Protein AF-A0A531LM79-F1 (afdb_monomer_lite)

Foldseek 3Di:
DPDDPDQQPDDQDPQQDADQEQDPVCPVPDPVVSLQVRLVVSVVVCVVVVRRVPFACDDPRAGSSSNNSVNHVD

Radius of gyration: 12.04 Å; chains: 1; bounding box: 37×17×31 Å

Sequence (74 aa):
YTSEPEKPSVAAPKGVKFPTAISKKFASETPAKGRMHTCLELYYANKDANTLNGLKWIQKGGGFYSLCNAKLKS

Structure (mmCIF, N/CA/C/O backbone):
data_AF-A0A531LM79-F1
#
_entry.id   AF-A0A531LM79-F1
#
loop_
_atom_site.group_PDB
_atom_site.id
_atom_site.type_symbol
_atom_site.label_atom_id
_atom_site.label_alt_id
_atom_site.label_comp_id
_atom_site.label_asym_id
_atom_site.label_entity_id
_atom_site.label_seq_id
_atom_site.pdbx_PDB_ins_code
_atom_site.Cartn_x
_atom_site.Cartn_y
_atom_site.Cartn_z
_atom_site.occupancy
_atom_site.B_iso_or_equiv
_atom_site.auth_seq_id
_atom_site.auth_comp_id
_atom_site.auth_asym_id
_atom_site.auth_atom_id
_atom_site.pdbx_PDB_model_num
ATOM 1 N N . TYR A 1 1 ? 23.769 0.097 -1.053 1.00 42.53 1 TYR A N 1
ATOM 2 C CA . TYR A 1 1 ? 22.459 -0.203 -0.446 1.00 42.53 1 TYR A CA 1
ATOM 3 C C . TYR A 1 1 ? 21.868 -1.400 -1.170 1.00 42.53 1 TYR A C 1
ATOM 5 O O . TYR A 1 1 ? 21.157 -1.226 -2.147 1.00 42.53 1 TYR A O 1
ATOM 13 N N . THR A 1 2 ? 22.240 -2.610 -0.753 1.00 49.12 2 THR A N 1
ATOM 14 C CA . THR A 1 2 ? 21.894 -3.861 -1.462 1.00 49.12 2 THR A CA 1
ATOM 15 C C . THR A 1 2 ? 21.057 -4.786 -0.579 1.00 49.12 2 THR A C 1
ATOM 17 O O . THR A 1 2 ? 21.017 -5.991 -0.790 1.00 49.12 2 THR A O 1
ATOM 20 N N . SER A 1 3 ? 20.404 -4.224 0.436 1.00 59.38 3 SER A N 1
ATOM 21 C CA . SER A 1 3 ? 19.595 -4.992 1.372 1.00 59.38 3 SER A CA 1
ATOM 22 C C . SER A 1 3 ? 18.129 -4.738 1.068 1.00 59.38 3 SER A C 1
ATOM 24 O O . SER A 1 3 ? 17.625 -3.625 1.226 1.00 59.38 3 SER A O 1
ATOM 26 N N . GLU A 1 4 ? 17.473 -5.789 0.589 1.00 62.75 4 GLU A N 1
ATOM 27 C CA . GLU A 1 4 ? 16.024 -5.938 0.598 1.00 62.75 4 GLU A CA 1
ATOM 28 C C . GLU A 1 4 ? 15.478 -5.479 1.967 1.00 62.75 4 GLU A C 1
ATOM 30 O O . GLU A 1 4 ? 16.029 -5.896 2.990 1.00 62.75 4 GLU A O 1
ATOM 35 N N . PRO A 1 5 ? 14.443 -4.618 2.035 1.00 65.25 5 PRO A N 1
ATOM 36 C CA . PRO A 1 5 ? 13.847 -4.265 3.319 1.00 65.25 5 PRO A CA 1
ATOM 37 C C . PRO A 1 5 ? 13.378 -5.535 4.033 1.00 65.25 5 PRO A C 1
ATOM 39 O O . PRO A 1 5 ? 12.799 -6.422 3.399 1.00 65.25 5 PRO A O 1
ATOM 42 N N . GLU A 1 6 ? 13.643 -5.612 5.340 1.00 70.94 6 GLU A N 1
ATOM 43 C CA . GLU A 1 6 ? 13.276 -6.767 6.159 1.00 70.94 6 GLU A CA 1
ATOM 44 C C . GLU A 1 6 ? 11.801 -7.129 5.971 1.00 70.94 6 GLU A C 1
ATOM 46 O O . GLU A 1 6 ? 10.923 -6.264 5.854 1.00 70.94 6 GLU A O 1
ATOM 51 N N . LYS A 1 7 ? 11.526 -8.439 5.939 1.00 78.12 7 LYS A N 1
ATOM 52 C CA . LY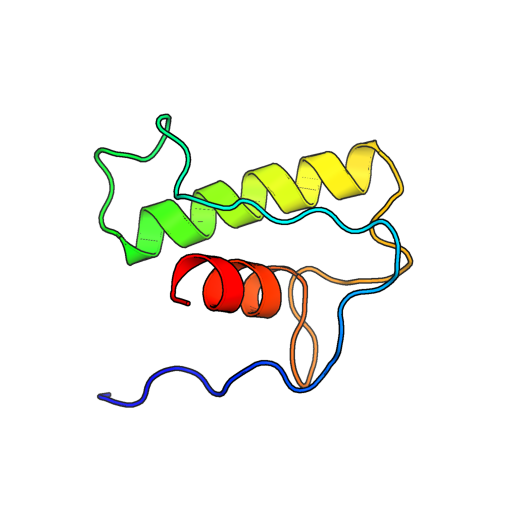S A 1 7 ? 10.157 -8.941 5.841 1.00 78.12 7 LYS A CA 1
ATOM 53 C C . LYS A 1 7 ? 9.331 -8.404 7.021 1.00 78.12 7 LYS A C 1
ATOM 55 O O . LYS A 1 7 ? 9.823 -8.406 8.149 1.00 78.12 7 LYS A O 1
ATOM 60 N N . PRO A 1 8 ? 8.072 -7.988 6.792 1.00 83.25 8 PRO A N 1
ATOM 61 C CA . PRO A 1 8 ? 7.186 -7.580 7.876 1.00 83.25 8 PRO A CA 1
ATOM 62 C C . PRO A 1 8 ? 7.043 -8.712 8.896 1.00 83.25 8 PRO A C 1
ATOM 64 O O . PRO A 1 8 ? 6.780 -9.852 8.513 1.00 83.25 8 PRO A O 1
ATOM 67 N N . SER A 1 9 ? 7.183 -8.393 10.181 1.00 83.94 9 SER A N 1
ATOM 68 C CA . SER A 1 9 ? 7.014 -9.351 11.281 1.00 83.94 9 SER A CA 1
ATOM 69 C C . SER A 1 9 ? 5.604 -9.324 11.877 1.00 83.94 9 SER A C 1
ATOM 71 O O . SER A 1 9 ? 5.188 -10.272 12.538 1.00 83.94 9 SER A O 1
ATOM 73 N N . VAL A 1 10 ? 4.842 -8.255 11.623 1.00 85.12 10 VAL A N 1
ATOM 74 C CA 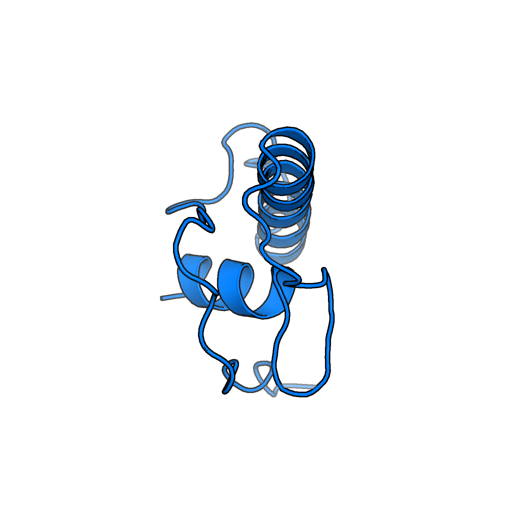. VAL A 1 10 ? 3.454 -8.098 12.079 1.00 85.12 10 VAL A CA 1
ATOM 75 C C . VAL A 1 10 ? 2.483 -8.641 11.035 1.00 85.12 10 VAL A C 1
ATOM 77 O O . VAL A 1 10 ? 2.526 -8.222 9.882 1.00 85.12 10 VAL A O 1
ATOM 80 N N . ALA A 1 11 ? 1.560 -9.514 11.440 1.00 87.25 11 ALA A N 1
ATOM 81 C CA . ALA A 1 11 ? 0.488 -9.992 10.570 1.00 87.25 11 ALA A CA 1
ATOM 82 C C . ALA A 1 11 ? -0.563 -8.900 10.295 1.00 87.25 11 ALA A C 1
ATOM 84 O O . ALA A 1 11 ? -0.860 -8.064 11.150 1.00 87.25 11 ALA A O 1
ATOM 85 N N . ALA A 1 12 ? -1.164 -8.931 9.105 1.00 91.00 12 ALA A N 1
ATOM 86 C CA . ALA A 1 12 ? -2.294 -8.063 8.796 1.00 91.00 12 ALA A CA 1
ATOM 87 C C . ALA A 1 12 ? -3.519 -8.439 9.653 1.00 91.00 12 ALA A C 1
ATOM 89 O O . ALA A 1 12 ? -3.803 -9.633 9.804 1.00 91.00 12 ALA A O 1
ATOM 90 N N . PRO A 1 13 ? -4.287 -7.461 10.165 1.00 92.81 13 PRO A N 1
ATOM 91 C CA . PRO A 1 13 ? -5.591 -7.731 10.753 1.00 92.81 13 PRO A CA 1
ATOM 92 C C . PRO A 1 13 ? -6.519 -8.465 9.779 1.00 92.81 13 PRO A C 1
ATOM 94 O O . PRO A 1 13 ? -6.418 -8.321 8.556 1.00 92.81 13 PRO A O 1
ATOM 97 N N . LYS A 1 14 ? -7.472 -9.229 10.322 1.00 92.06 14 LYS A N 1
ATOM 98 C CA . LYS A 1 14 ? -8.501 -9.893 9.511 1.00 92.06 14 LYS A CA 1
ATOM 99 C C . LYS A 1 14 ? -9.285 -8.855 8.700 1.00 92.06 14 LYS A C 1
ATOM 101 O O . LYS A 1 14 ? -9.564 -7.767 9.190 1.00 92.06 14 LYS A O 1
ATOM 106 N N . GLY A 1 15 ? -9.646 -9.199 7.465 1.00 90.62 15 GLY A N 1
ATOM 107 C CA . GLY A 1 15 ? -10.440 -8.338 6.579 1.00 90.62 15 GLY A CA 1
ATOM 108 C C . GLY A 1 15 ? -9.638 -7.343 5.734 1.00 90.62 15 GLY A C 1
ATOM 109 O O . GLY A 1 15 ? -10.190 -6.809 4.773 1.00 90.62 15 GLY A O 1
ATOM 110 N N . VAL A 1 16 ? -8.343 -7.144 6.012 1.00 95.81 16 VAL A N 1
ATOM 111 C CA . VAL A 1 16 ? -7.469 -6.328 5.158 1.00 95.81 16 VAL A CA 1
ATOM 112 C C . VAL A 1 16 ? -7.186 -7.063 3.848 1.00 95.81 16 VAL A C 1
ATOM 114 O O . VAL A 1 16 ? -6.737 -8.211 3.848 1.00 95.81 16 VAL A O 1
ATOM 117 N N . LYS A 1 17 ? -7.424 -6.391 2.719 1.00 95.62 17 LYS A N 1
ATOM 118 C CA . LYS A 1 17 ? -7.185 -6.936 1.376 1.00 95.62 17 LYS A CA 1
ATOM 119 C C . LYS A 1 17 ? -5.890 -6.391 0.785 1.00 95.62 17 LYS A C 1
ATOM 121 O O . LYS A 1 17 ? -5.651 -5.184 0.816 1.00 95.62 17 LYS A O 1
ATOM 126 N N . PHE A 1 18 ? -5.111 -7.283 0.180 1.00 95.81 18 PHE A N 1
ATOM 127 C CA . PHE A 1 18 ? -3.885 -6.961 -0.550 1.00 95.81 18 PHE A CA 1
ATOM 128 C C . PHE A 1 18 ? -4.015 -7.341 -2.028 1.00 95.81 18 PHE A C 1
ATOM 130 O O . PHE A 1 18 ? -4.733 -8.293 -2.347 1.00 95.81 18 PHE A O 1
ATOM 137 N N . PRO A 1 19 ? -3.319 -6.629 -2.928 1.00 96.12 19 PRO A N 1
ATOM 138 C CA . PRO A 1 19 ? -3.266 -6.994 -4.336 1.00 96.12 19 PRO A CA 1
ATOM 139 C C . PRO A 1 19 ? -2.428 -8.265 -4.542 1.00 96.12 19 PRO A C 1
ATOM 141 O O . PRO A 1 19 ? -1.549 -8.589 -3.742 1.00 96.12 19 PRO A O 1
ATOM 144 N N . THR A 1 20 ? -2.679 -8.966 -5.645 1.00 95.50 20 THR A N 1
ATOM 145 C CA . THR A 1 20 ? -1.874 -10.119 -6.092 1.00 95.50 20 THR A CA 1
ATOM 146 C C . THR A 1 20 ? -0.877 -9.759 -7.194 1.00 95.50 20 THR A C 1
ATOM 148 O O . THR A 1 20 ? 0.049 -10.519 -7.440 1.00 95.50 20 THR A O 1
ATOM 151 N N . ALA A 1 21 ? -1.043 -8.603 -7.840 1.00 96.50 21 ALA A N 1
ATOM 152 C CA . ALA A 1 21 ? -0.148 -8.075 -8.863 1.00 96.50 21 ALA A CA 1
ATOM 153 C C . ALA A 1 21 ? -0.143 -6.539 -8.832 1.00 96.50 21 ALA A C 1
ATOM 155 O O . ALA A 1 21 ? -1.052 -5.914 -8.279 1.00 96.50 21 ALA A O 1
ATOM 156 N N . ILE A 1 22 ? 0.877 -5.929 -9.443 1.00 97.38 22 ILE A N 1
ATOM 157 C CA . ILE A 1 22 ? 0.899 -4.482 -9.698 1.00 97.38 22 ILE A CA 1
ATOM 158 C C . ILE A 1 22 ? -0.318 -4.123 -10.565 1.00 97.38 22 ILE A C 1
ATOM 160 O O . ILE A 1 22 ? -0.611 -4.808 -11.548 1.00 97.38 22 ILE A O 1
ATOM 164 N N . SER A 1 23 ? -1.035 -3.059 -10.199 1.00 97.31 23 SER A N 1
ATOM 165 C CA . SER A 1 23 ? -2.192 -2.580 -10.958 1.00 97.31 23 SER A CA 1
ATOM 166 C C . SER A 1 23 ? -1.787 -2.236 -12.389 1.00 97.31 23 SER A C 1
ATOM 168 O O . SER A 1 23 ? -0.779 -1.563 -12.615 1.00 97.31 23 SER A O 1
ATOM 170 N N . LYS A 1 24 ? -2.619 -2.621 -13.365 1.00 97.19 24 LYS A N 1
ATOM 171 C CA . LYS A 1 24 ? -2.408 -2.275 -14.782 1.00 97.19 24 LYS A CA 1
ATOM 172 C C . LYS A 1 24 ? -2.290 -0.760 -15.000 1.00 97.19 24 LYS A C 1
ATOM 174 O O . LYS A 1 24 ? -1.601 -0.338 -15.921 1.00 97.19 24 LYS A O 1
ATOM 179 N N . LYS A 1 25 ? -2.895 0.047 -14.118 1.00 97.50 25 LYS A N 1
ATOM 180 C CA . LYS A 1 25 ? -2.793 1.516 -14.104 1.00 97.50 25 LYS A CA 1
ATOM 181 C C . LYS A 1 25 ? -1.352 2.022 -13.961 1.00 97.50 25 LYS A C 1
ATOM 183 O O . LYS A 1 25 ? -1.038 3.088 -14.474 1.00 97.50 25 LYS A O 1
ATOM 188 N N . PHE A 1 26 ? -0.485 1.257 -13.296 1.00 97.50 26 PHE A N 1
ATOM 189 C CA . PHE A 1 26 ? 0.917 1.607 -13.045 1.00 97.50 26 PHE A CA 1
ATOM 190 C C . PHE A 1 26 ? 1.898 0.690 -13.788 1.00 97.50 26 PHE A C 1
ATOM 192 O O . PHE A 1 26 ? 3.076 0.639 -13.445 1.00 97.50 26 PHE A O 1
ATOM 199 N N . ALA A 1 27 ? 1.433 -0.052 -14.800 1.00 93.25 27 ALA A N 1
ATOM 200 C CA . ALA A 1 27 ? 2.259 -1.024 -15.521 1.00 93.25 27 ALA A CA 1
ATOM 201 C C . ALA A 1 27 ? 3.425 -0.389 -16.300 1.00 93.25 27 ALA A C 1
ATOM 203 O O . ALA A 1 27 ? 4.401 -1.072 -16.593 1.00 93.25 27 ALA A O 1
ATOM 204 N N . SER A 1 28 ? 3.333 0.904 -16.627 1.00 96.31 28 SER A N 1
ATOM 205 C CA . SER A 1 28 ? 4.400 1.672 -17.280 1.00 96.31 28 SER A CA 1
ATOM 206 C C . SER A 1 28 ? 5.425 2.255 -16.303 1.00 96.31 28 SER A C 1
ATOM 208 O O . SER A 1 28 ? 6.430 2.822 -16.731 1.00 96.31 28 SER A O 1
ATOM 210 N N . GLU A 1 29 ? 5.187 2.151 -14.995 1.00 97.12 29 GLU A N 1
ATOM 211 C CA . GLU A 1 29 ? 6.120 2.631 -13.986 1.00 97.12 29 GLU A CA 1
ATOM 212 C C . GLU A 1 29 ? 7.202 1.591 -13.689 1.00 97.12 29 GLU A C 1
ATOM 214 O O . GLU A 1 29 ? 7.053 0.394 -13.938 1.00 97.12 29 GLU A O 1
ATOM 219 N N . THR A 1 30 ? 8.304 2.036 -13.082 1.00 97.38 30 THR A N 1
ATOM 220 C CA . THR A 1 30 ? 9.297 1.092 -12.564 1.00 97.38 30 THR A CA 1
ATOM 221 C C . THR A 1 30 ? 8.645 0.161 -11.534 1.00 97.38 30 THR A C 1
ATOM 223 O O . THR A 1 30 ? 7.762 0.602 -10.790 1.00 97.38 30 THR A O 1
ATOM 226 N N . PRO A 1 31 ? 9.094 -1.103 -11.395 1.00 94.62 31 PRO A N 1
ATOM 227 C CA . PRO A 1 31 ? 8.461 -2.050 -10.476 1.00 94.62 31 PRO A CA 1
ATOM 228 C C . PRO A 1 31 ? 8.345 -1.534 -9.036 1.00 94.62 31 PRO A C 1
ATOM 230 O O . PRO A 1 31 ? 7.361 -1.802 -8.353 1.00 94.62 31 PRO A O 1
ATOM 233 N N . ALA A 1 32 ? 9.333 -0.768 -8.565 1.00 93.75 32 ALA A N 1
ATOM 234 C CA . ALA A 1 32 ? 9.297 -0.160 -7.237 1.00 93.75 32 ALA A CA 1
ATOM 235 C C . ALA A 1 32 ? 8.166 0.871 -7.095 1.00 93.75 32 ALA A C 1
ATOM 237 O O . ALA A 1 32 ? 7.415 0.825 -6.119 1.00 93.75 32 ALA A O 1
ATOM 238 N N . LYS A 1 33 ? 8.017 1.764 -8.079 1.00 97.12 33 LYS A N 1
ATOM 239 C CA . LYS A 1 33 ? 6.989 2.808 -8.077 1.00 97.12 33 LYS A CA 1
ATOM 240 C C . LYS A 1 33 ? 5.591 2.218 -8.286 1.00 97.12 33 LYS A C 1
ATOM 242 O O . LYS A 1 33 ? 4.690 2.508 -7.502 1.00 97.12 33 LYS A O 1
ATOM 247 N N . GLY A 1 34 ? 5.461 1.269 -9.216 1.00 98.12 34 GLY A N 1
ATOM 248 C CA . GLY A 1 34 ? 4.207 0.562 -9.466 1.00 98.12 34 GLY A CA 1
ATOM 249 C C . GLY A 1 34 ? 3.690 -0.194 -8.239 1.00 98.12 34 GLY A C 1
ATOM 250 O O . GLY A 1 34 ? 2.496 -0.130 -7.937 1.00 98.12 34 GLY A O 1
ATOM 251 N N . ARG A 1 35 ? 4.570 -0.850 -7.461 1.00 97.62 35 ARG A N 1
ATOM 252 C CA . ARG A 1 35 ? 4.179 -1.455 -6.172 1.00 97.62 35 ARG A CA 1
ATOM 253 C C . ARG A 1 35 ? 3.707 -0.403 -5.170 1.00 97.62 35 ARG A C 1
ATOM 255 O O . ARG A 1 35 ? 2.664 -0.597 -4.555 1.00 97.62 35 ARG A O 1
ATOM 262 N N . MET A 1 36 ? 4.434 0.707 -5.021 1.00 97.25 36 MET A N 1
ATOM 263 C CA . MET A 1 36 ? 4.074 1.777 -4.084 1.00 97.25 36 MET A CA 1
ATOM 264 C C . MET A 1 36 ? 2.694 2.365 -4.380 1.00 97.25 36 MET A C 1
ATOM 266 O O . MET A 1 36 ? 1.852 2.401 -3.482 1.00 97.25 36 MET A O 1
ATOM 270 N N . HIS A 1 37 ? 2.425 2.727 -5.632 1.00 98.44 37 HIS A N 1
ATOM 271 C CA . HIS A 1 37 ? 1.126 3.265 -6.021 1.00 98.44 37 HIS A CA 1
ATOM 272 C C . HIS A 1 37 ? -0.003 2.229 -5.945 1.00 98.44 37 HIS A C 1
ATOM 274 O O . HIS A 1 37 ? -1.074 2.545 -5.433 1.00 98.44 37 HIS A O 1
ATOM 280 N N . THR A 1 38 ? 0.241 0.974 -6.345 1.00 98.38 38 THR A N 1
ATOM 281 C CA . THR A 1 38 ? -0.753 -0.108 -6.188 1.00 98.38 38 THR A CA 1
ATOM 282 C C . THR A 1 38 ? -1.127 -0.304 -4.716 1.00 98.38 38 THR A C 1
ATOM 284 O O . THR A 1 38 ? -2.305 -0.405 -4.371 1.00 98.38 38 THR A O 1
ATOM 287 N N . CYS A 1 39 ? -0.132 -0.338 -3.826 1.00 98.31 39 CYS A N 1
ATOM 288 C CA . CYS A 1 39 ? -0.370 -0.470 -2.394 1.00 98.31 39 CYS A CA 1
ATOM 289 C C . CYS A 1 39 ? -1.080 0.757 -1.814 1.00 98.31 39 CYS A C 1
ATOM 291 O O . CYS A 1 39 ? -1.932 0.602 -0.944 1.00 98.31 39 CYS A O 1
ATOM 293 N N . LEU A 1 40 ? -0.761 1.961 -2.291 1.00 98.44 40 LEU A N 1
ATOM 294 C CA . LEU A 1 40 ? -1.408 3.190 -1.840 1.00 98.44 40 LEU A CA 1
ATOM 295 C C . LEU A 1 40 ? -2.896 3.218 -2.213 1.00 98.44 40 LEU A C 1
ATOM 297 O O . LEU A 1 40 ? -3.728 3.508 -1.355 1.00 98.44 40 LEU A O 1
ATOM 301 N N . GLU A 1 41 ? -3.241 2.852 -3.452 1.00 98.25 41 GLU A N 1
ATOM 302 C CA . GLU A 1 41 ? -4.643 2.743 -3.878 1.00 98.25 41 GLU A CA 1
ATOM 303 C C . GLU A 1 41 ? -5.413 1.741 -3.012 1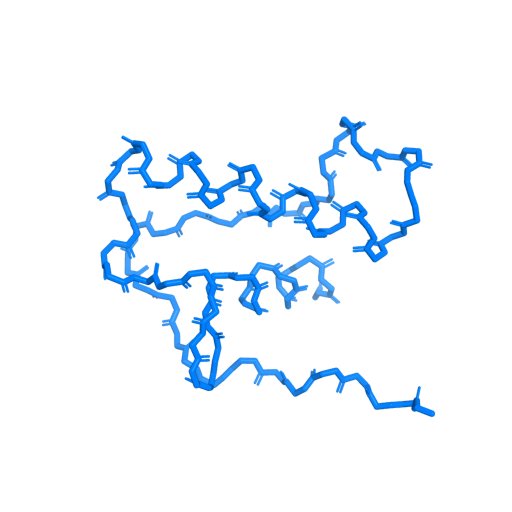.00 98.25 41 GLU A C 1
ATOM 305 O O . GLU A 1 41 ? -6.503 2.043 -2.526 1.00 98.25 41 GLU A O 1
ATOM 310 N N . LEU A 1 42 ? -4.829 0.569 -2.746 1.00 98.00 42 LEU A N 1
ATOM 311 C CA . LEU A 1 42 ? -5.479 -0.435 -1.904 1.00 98.00 42 LEU A CA 1
ATOM 312 C C . LEU A 1 42 ? -5.577 -0.002 -0.440 1.00 98.00 42 LEU A C 1
ATOM 314 O O . LEU A 1 42 ? -6.542 -0.372 0.228 1.00 98.00 42 LEU A O 1
ATOM 318 N N . TYR A 1 43 ? -4.627 0.775 0.077 1.00 98.38 43 TYR A N 1
ATOM 319 C CA . TYR A 1 43 ? -4.722 1.313 1.432 1.00 98.38 43 TYR A CA 1
ATOM 320 C C . TYR A 1 43 ? -5.931 2.236 1.576 1.00 98.38 43 TYR A C 1
ATOM 322 O O . TYR A 1 43 ? -6.703 2.075 2.520 1.00 98.38 43 TYR A O 1
ATOM 330 N N . TYR A 1 44 ? -6.133 3.150 0.622 1.00 98.31 44 TYR A N 1
ATOM 331 C CA . TYR A 1 44 ? -7.314 4.012 0.613 1.00 98.31 44 TYR A CA 1
ATOM 332 C C . TYR A 1 44 ? -8.600 3.212 0.417 1.00 98.31 44 TYR A C 1
ATOM 334 O O . TYR A 1 44 ? -9.528 3.397 1.192 1.00 98.31 44 TYR A O 1
ATOM 342 N N . ALA A 1 45 ? -8.625 2.226 -0.483 1.00 98.25 45 ALA A N 1
ATOM 343 C CA . ALA A 1 45 ? -9.796 1.362 -0.643 1.00 98.25 45 ALA A CA 1
ATOM 344 C C . ALA A 1 45 ? -10.163 0.606 0.653 1.00 98.25 45 ALA A C 1
ATOM 346 O O . ALA A 1 45 ? -11.336 0.501 1.002 1.00 98.25 45 ALA A O 1
ATOM 347 N N . ASN A 1 46 ? -9.173 0.100 1.402 1.00 98.19 46 ASN A N 1
ATOM 348 C CA . ASN A 1 46 ? -9.415 -0.519 2.712 1.00 98.19 46 ASN A CA 1
ATOM 349 C C . ASN A 1 46 ? -9.829 0.515 3.773 1.00 98.19 46 ASN A C 1
ATOM 351 O O . ASN A 1 46 ? -10.601 0.194 4.676 1.00 98.19 46 ASN A O 1
ATOM 355 N N . LYS A 1 47 ? -9.309 1.745 3.696 1.00 96.94 47 LYS A N 1
ATOM 356 C CA . LYS A 1 47 ? -9.695 2.839 4.592 1.00 96.94 47 LYS A CA 1
ATOM 357 C C . LYS A 1 47 ? -11.158 3.222 4.380 1.00 96.94 47 LYS A C 1
ATOM 359 O O . LYS A 1 47 ? -11.898 3.292 5.356 1.00 96.94 47 LYS A O 1
ATOM 364 N N . ASP A 1 48 ? -11.567 3.400 3.131 1.00 98.12 48 ASP A N 1
ATOM 365 C CA . ASP A 1 48 ? -12.931 3.767 2.745 1.00 98.12 48 ASP A CA 1
ATOM 366 C C . ASP A 1 48 ? -13.923 2.645 3.076 1.00 98.12 48 ASP A C 1
ATOM 368 O O . ASP A 1 48 ? -15.031 2.900 3.537 1.00 98.12 48 ASP A O 1
ATOM 372 N N . ALA A 1 49 ? -13.495 1.386 2.935 1.00 97.69 49 ALA A N 1
ATOM 373 C CA . ALA A 1 49 ? -14.263 0.218 3.363 1.00 97.69 49 ALA A CA 1
ATOM 374 C C . ALA A 1 49 ? -14.232 -0.030 4.887 1.00 97.69 49 AL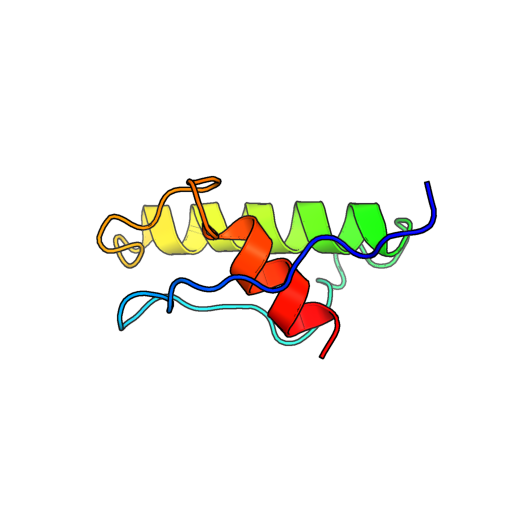A A C 1
ATOM 376 O O . ALA A 1 49 ? -14.836 -0.993 5.358 1.00 97.69 49 ALA A O 1
ATOM 377 N N . ASN A 1 50 ? -13.510 0.792 5.657 1.00 96.50 50 ASN A N 1
ATOM 378 C CA . ASN A 1 50 ? -13.277 0.626 7.093 1.00 96.50 50 ASN A CA 1
ATOM 379 C C . ASN A 1 50 ? -12.745 -0.773 7.490 1.00 96.50 50 ASN A C 1
ATOM 381 O O . ASN A 1 50 ? -13.041 -1.291 8.565 1.00 96.50 50 ASN A O 1
ATOM 385 N N . THR A 1 51 ? -11.940 -1.400 6.627 1.00 97.69 51 THR A N 1
ATOM 386 C CA . THR A 1 51 ? -11.386 -2.752 6.833 1.00 97.69 51 THR A CA 1
ATOM 387 C C . THR A 1 51 ? -9.954 -2.756 7.356 1.00 97.69 51 THR A C 1
ATOM 389 O O . THR A 1 51 ? -9.403 -3.824 7.621 1.00 97.69 51 THR A O 1
ATOM 392 N N . LEU A 1 52 ? -9.326 -1.584 7.521 1.00 96.75 52 LEU A N 1
ATOM 393 C CA . LEU A 1 52 ? -7.952 -1.486 8.026 1.00 96.75 52 LEU A CA 1
ATOM 394 C C . LEU A 1 52 ? -7.798 -2.030 9.449 1.00 96.75 52 LEU A C 1
ATOM 396 O O . LEU A 1 52 ? -6.712 -2.489 9.792 1.00 96.75 52 LEU A O 1
ATOM 400 N N . ASN A 1 53 ? -8.851 -1.984 10.276 1.00 95.06 53 ASN A N 1
ATOM 401 C CA . ASN A 1 53 ? -8.839 -2.516 11.645 1.00 95.06 53 ASN A CA 1
ATOM 402 C C . ASN A 1 53 ? -7.610 -2.051 12.457 1.00 95.06 53 ASN A C 1
ATOM 404 O O . ASN A 1 53 ? -6.930 -2.839 13.109 1.00 95.06 53 ASN A O 1
ATOM 408 N N . GLY A 1 54 ? -7.286 -0.756 12.360 1.00 93.50 54 GLY A N 1
ATOM 409 C CA . GLY A 1 54 ? -6.141 -0.139 13.039 1.00 93.50 54 GLY A CA 1
ATOM 410 C C . GLY A 1 54 ? -4.787 -0.290 12.331 1.00 93.50 54 GLY A C 1
ATOM 411 O O . GLY A 1 54 ? -3.807 0.300 12.788 1.00 93.50 54 GLY A O 1
ATOM 412 N N . LEU A 1 55 ? -4.707 -1.015 11.209 1.00 96.25 55 LEU A N 1
ATOM 413 C CA . LEU A 1 55 ? -3.479 -1.132 10.422 1.00 96.25 55 LEU A CA 1
ATOM 414 C C . LEU A 1 55 ? -3.115 0.212 9.781 1.00 96.25 55 LEU A C 1
ATOM 416 O O . LEU A 1 55 ? -3.814 0.715 8.901 1.00 96.25 55 LEU A O 1
ATOM 420 N N . LYS A 1 56 ? -1.982 0.778 10.197 1.00 96.12 56 LYS A N 1
ATOM 421 C CA . LYS A 1 56 ? -1.455 2.030 9.642 1.00 96.12 56 LYS A CA 1
ATOM 422 C C . LYS A 1 56 ? -0.700 1.780 8.338 1.00 96.12 56 LYS A C 1
ATOM 424 O O . LYS A 1 56 ? -0.186 0.685 8.104 1.00 96.12 56 LYS A O 1
ATOM 429 N N . TRP A 1 57 ? -0.569 2.826 7.520 1.00 96.25 57 TRP A N 1
ATOM 430 C CA . TRP A 1 57 ? 0.235 2.806 6.291 1.00 96.25 57 TRP A CA 1
ATOM 431 C C . TRP A 1 57 ? 1.665 2.286 6.533 1.00 96.25 5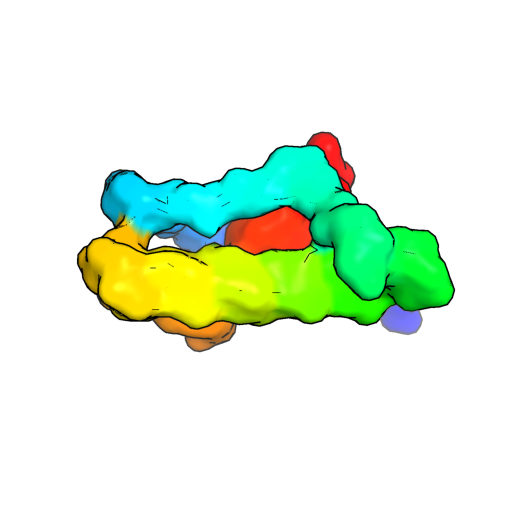7 TRP A C 1
ATOM 433 O O . TRP A 1 57 ? 2.089 1.324 5.893 1.00 96.25 57 TRP A O 1
ATOM 443 N N . ILE A 1 58 ? 2.360 2.872 7.517 1.00 93.81 58 ILE A N 1
ATOM 444 C CA . ILE A 1 58 ? 3.688 2.474 8.010 1.00 93.81 58 ILE A CA 1
ATOM 445 C C . ILE A 1 58 ? 3.633 2.399 9.539 1.00 93.81 58 ILE A C 1
ATOM 447 O O . ILE A 1 58 ? 3.079 3.291 10.184 1.00 93.81 58 ILE A O 1
ATOM 451 N N . GLN A 1 59 ? 4.213 1.351 10.126 1.00 90.25 59 GLN A N 1
ATOM 452 C CA . GLN A 1 59 ? 4.388 1.216 11.577 1.00 90.25 59 GLN A CA 1
ATOM 453 C C . GLN A 1 59 ? 5.610 0.344 11.896 1.00 90.25 59 GLN A C 1
ATOM 455 O O . GLN A 1 59 ? 6.085 -0.401 11.040 1.00 90.25 59 GLN A O 1
ATOM 460 N N . LYS A 1 60 ? 6.125 0.412 13.131 1.00 87.31 60 LYS A N 1
ATOM 461 C CA . LYS A 1 60 ? 7.257 -0.427 13.562 1.00 87.31 60 LYS A CA 1
ATOM 462 C C . LYS A 1 60 ? 6.955 -1.908 13.287 1.00 87.31 60 LYS A C 1
ATOM 464 O O . LYS A 1 60 ? 5.887 -2.395 13.647 1.00 87.31 60 LYS A O 1
ATOM 469 N N . GLY A 1 61 ? 7.889 -2.601 12.634 1.00 84.38 61 GLY A N 1
ATOM 470 C CA . GLY A 1 61 ? 7.759 -4.024 12.291 1.00 84.38 61 GLY A CA 1
ATOM 471 C C . GLY A 1 61 ? 6.814 -4.341 11.122 1.00 84.38 61 GLY A C 1
ATOM 472 O O . GLY A 1 61 ? 6.588 -5.515 10.829 1.00 84.38 61 GLY A O 1
ATOM 473 N N . GLY A 1 62 ? 6.250 -3.338 10.436 1.00 91.06 62 GLY A N 1
ATOM 474 C CA . GLY A 1 62 ? 5.402 -3.584 9.272 1.00 91.06 62 GLY A CA 1
ATOM 475 C C . GLY A 1 62 ? 4.579 -2.377 8.832 1.00 91.06 62 GLY A C 1
ATOM 476 O O . GLY A 1 62 ? 5.114 -1.331 8.468 1.00 91.06 62 GLY A O 1
ATOM 477 N N . GLY A 1 63 ? 3.261 -2.557 8.812 1.00 95.75 63 GLY A N 1
ATOM 478 C CA . GLY A 1 63 ? 2.308 -1.614 8.226 1.00 95.75 63 GLY A CA 1
ATOM 479 C C . GLY A 1 63 ? 1.790 -2.100 6.882 1.00 95.75 63 GLY A C 1
ATOM 480 O O . GLY A 1 63 ? 2.311 -3.057 6.301 1.00 95.75 63 GLY A O 1
ATOM 481 N N . PHE A 1 64 ? 0.735 -1.447 6.407 1.00 97.50 64 PHE A N 1
ATOM 482 C CA . PHE A 1 64 ? 0.050 -1.830 5.180 1.00 97.50 64 PHE A CA 1
ATOM 483 C C . PHE A 1 64 ? 1.007 -1.904 3.989 1.00 97.50 64 PHE A C 1
ATOM 485 O O . PHE A 1 64 ? 0.995 -2.900 3.265 1.00 97.50 64 PHE A O 1
ATOM 492 N N . TYR A 1 65 ? 1.857 -0.888 3.798 1.00 96.62 65 TYR A N 1
ATOM 493 C CA . TYR A 1 65 ? 2.771 -0.858 2.657 1.00 96.62 65 TYR A CA 1
ATOM 494 C C . TYR A 1 65 ? 3.764 -2.018 2.695 1.00 96.62 65 TYR A C 1
ATOM 496 O O . TYR A 1 65 ? 3.919 -2.720 1.702 1.00 96.62 65 TYR A O 1
ATOM 504 N N . SER A 1 66 ? 4.394 -2.260 3.845 1.00 95.19 66 SER A N 1
ATOM 505 C CA . SER A 1 66 ? 5.382 -3.329 4.009 1.00 95.19 66 SER A CA 1
ATOM 506 C C . SER A 1 66 ? 4.765 -4.704 3.721 1.00 95.19 66 SER A C 1
ATOM 508 O O . SER A 1 66 ? 5.359 -5.505 3.001 1.00 95.19 66 SER A O 1
ATOM 510 N N . LEU A 1 67 ? 3.545 -4.952 4.214 1.00 95.62 67 LEU A N 1
ATOM 511 C CA . LEU A 1 67 ? 2.788 -6.187 3.970 1.00 95.62 67 LEU A CA 1
ATOM 512 C C . LEU A 1 67 ? 2.380 -6.350 2.504 1.00 95.62 67 LEU A C 1
ATOM 514 O O . LEU A 1 67 ? 2.594 -7.406 1.911 1.00 95.62 67 LEU A O 1
ATOM 518 N N . CYS A 1 68 ? 1.846 -5.290 1.904 1.00 97.12 68 CYS A N 1
ATOM 519 C CA . CYS A 1 68 ? 1.461 -5.268 0.500 1.00 97.12 68 CYS A CA 1
ATOM 520 C C . CYS A 1 68 ? 2.667 -5.480 -0.430 1.00 97.12 68 CYS A C 1
ATOM 522 O O . CYS A 1 68 ? 2.628 -6.317 -1.330 1.00 97.12 68 CYS A O 1
ATOM 524 N N . ASN A 1 69 ? 3.770 -4.774 -0.184 1.00 95.56 69 ASN A N 1
ATOM 525 C CA . ASN A 1 69 ? 4.995 -4.895 -0.965 1.00 95.56 69 ASN A CA 1
ATOM 526 C C . ASN A 1 69 ? 5.604 -6.298 -0.836 1.00 95.56 69 ASN A C 1
ATOM 528 O O . ASN A 1 69 ? 6.017 -6.866 -1.841 1.00 95.56 69 ASN A O 1
ATOM 532 N N . ALA A 1 70 ? 5.606 -6.887 0.366 1.00 93.69 70 ALA A N 1
ATOM 533 C CA . ALA A 1 70 ? 6.033 -8.273 0.553 1.00 93.69 70 ALA A CA 1
ATOM 534 C C . ALA A 1 70 ? 5.147 -9.251 -0.236 1.00 93.69 70 ALA A C 1
ATOM 536 O O . ALA A 1 70 ? 5.673 -10.153 -0.886 1.00 93.69 70 ALA A O 1
ATOM 537 N N . LYS A 1 71 ? 3.822 -9.041 -0.249 1.00 94.06 71 LYS A N 1
ATOM 538 C CA . LYS A 1 71 ? 2.876 -9.869 -1.010 1.00 94.06 71 LYS A CA 1
ATOM 539 C C . LYS A 1 71 ? 3.104 -9.801 -2.523 1.00 94.06 71 LYS A C 1
ATOM 541 O O . LYS A 1 71 ? 2.992 -10.826 -3.178 1.00 94.06 71 LYS A O 1
ATOM 546 N N . LEU A 1 72 ? 3.447 -8.626 -3.054 1.00 94.69 72 LEU A N 1
ATOM 547 C CA . LEU A 1 72 ? 3.715 -8.401 -4.484 1.00 94.69 72 LEU A CA 1
ATOM 548 C C . LEU A 1 72 ? 5.105 -8.862 -4.950 1.00 94.69 72 LEU A C 1
ATOM 550 O O . LEU A 1 72 ? 5.374 -8.857 -6.149 1.00 94.69 72 LEU A O 1
ATOM 554 N N . LYS A 1 73 ? 6.004 -9.179 -4.017 1.00 90.75 73 LYS A N 1
ATOM 555 C CA . 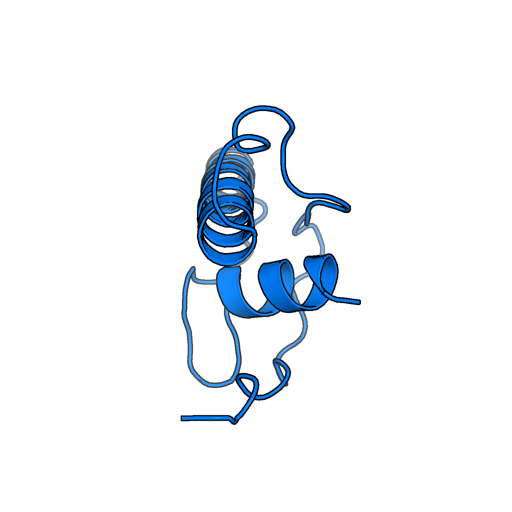LYS A 1 73 ? 7.354 -9.689 -4.300 1.00 90.75 73 LYS A CA 1
ATOM 556 C C . LYS A 1 73 ? 7.498 -11.189 -4.035 1.00 90.75 73 LYS A C 1
ATOM 558 O O . LYS A 1 73 ? 8.573 -11.727 -4.283 1.00 90.75 73 LYS A O 1
ATOM 563 N N . SER A 1 74 ? 6.464 -11.807 -3.461 1.00 78.75 74 SER A N 1
ATOM 564 C CA . SER A 1 74 ? 6.410 -13.244 -3.175 1.00 78.75 74 SER A CA 1
ATOM 565 C C . SER A 1 74 ? 5.910 -14.033 -4.376 1.00 78.75 74 SER A C 1
ATOM 567 O O . SER A 1 74 ? 5.190 -13.436 -5.206 1.00 78.75 74 SER A O 1
#

Secondary structure (DSSP, 8-state):
----PPPP-SPPPTT----SS--GGGTTS-HHHHHHHHHHHHHHHHHHTT--TT--SSBTTB-HHHHHHHHHH-

pLDDT: mean 91.55, std 11.17, range [42.53, 98.44]